Protein AF-A0A183U7B9-F1 (afdb_monomer_lite)

Radius of gyration: 21.54 Å; chains: 1; bounding box: 56×34×45 Å

Structure (mmCIF, N/CA/C/O backbone):
data_AF-A0A183U7B9-F1
#
_entry.id   AF-A0A183U7B9-F1
#
loop_
_atom_site.group_PDB
_atom_site.id
_atom_site.type_symbol
_atom_site.label_atom_id
_atom_site.label_alt_id
_atom_site.label_comp_id
_atom_site.label_asym_id
_atom_site.label_entity_id
_atom_site.label_seq_id
_atom_site.pdbx_PDB_ins_code
_atom_site.Cartn_x
_atom_site.Cartn_y
_atom_site.Cartn_z
_atom_site.occupancy
_atom_site.B_iso_or_equiv
_atom_site.auth_seq_id
_atom_site.auth_comp_id
_atom_site.auth_asym_id
_atom_site.auth_atom_id
_atom_site.pdbx_PDB_model_num
ATOM 1 N N . MET A 1 1 ? -26.315 1.931 24.190 1.00 55.91 1 MET A N 1
ATOM 2 C CA . MET A 1 1 ? -27.458 1.008 24.001 1.00 55.91 1 MET A CA 1
ATOM 3 C C . MET A 1 1 ? -27.974 0.637 25.375 1.00 55.91 1 MET A C 1
ATOM 5 O O . MET A 1 1 ? -27.170 0.202 26.186 1.00 55.91 1 MET A O 1
ATOM 9 N N . THR A 1 2 ? -29.256 0.846 25.658 1.00 73.19 2 THR A N 1
ATOM 10 C CA . THR A 1 2 ? -29.882 0.336 26.887 1.00 73.19 2 THR A CA 1
ATOM 11 C C . THR A 1 2 ? -30.215 -1.150 26.717 1.00 73.19 2 THR A C 1
ATOM 13 O O . THR A 1 2 ? -30.430 -1.610 25.593 1.00 73.19 2 THR A O 1
ATOM 16 N N . ALA A 1 3 ? -30.242 -1.912 27.814 1.00 71.50 3 ALA A N 1
ATOM 17 C CA . ALA A 1 3 ? -30.525 -3.352 27.777 1.00 71.50 3 ALA A CA 1
ATOM 18 C C . ALA A 1 3 ? -31.907 -3.661 27.166 1.00 71.50 3 ALA A C 1
ATOM 20 O O . ALA A 1 3 ? -32.052 -4.593 26.379 1.00 71.50 3 ALA A O 1
ATOM 21 N N . GLU A 1 4 ? -32.897 -2.813 27.441 1.00 71.19 4 GLU A N 1
ATOM 22 C CA . GLU A 1 4 ? -34.259 -2.921 26.905 1.00 71.19 4 GLU A CA 1
ATOM 23 C C . GLU A 1 4 ? -34.305 -2.802 25.376 1.00 71.19 4 GLU A C 1
ATOM 25 O O . GLU A 1 4 ? -35.015 -3.555 24.706 1.00 71.19 4 GLU A O 1
ATOM 30 N N . ALA A 1 5 ? -33.498 -1.899 24.807 1.00 65.88 5 ALA A N 1
ATOM 31 C CA . ALA A 1 5 ? -33.395 -1.713 23.361 1.00 65.88 5 ALA A CA 1
ATOM 32 C C . ALA A 1 5 ? -32.716 -2.911 22.674 1.00 65.88 5 ALA A C 1
ATOM 34 O O . ALA A 1 5 ? -33.059 -3.265 21.546 1.00 65.88 5 ALA A O 1
ATOM 35 N N . ALA A 1 6 ? -31.765 -3.562 23.349 1.00 69.94 6 ALA A N 1
ATOM 36 C CA . ALA A 1 6 ? -31.141 -4.783 22.846 1.00 69.94 6 ALA A CA 1
ATOM 37 C C . ALA A 1 6 ? -32.121 -5.970 22.872 1.00 69.94 6 ALA A C 1
ATOM 39 O O . ALA A 1 6 ? -32.193 -6.735 21.909 1.00 69.94 6 ALA A O 1
ATOM 40 N N . LEU A 1 7 ? -32.918 -6.086 23.939 1.00 77.00 7 LEU A N 1
ATOM 41 C CA . LEU A 1 7 ? -33.896 -7.161 24.107 1.00 77.00 7 LEU A CA 1
ATOM 42 C C . LEU A 1 7 ? -35.041 -7.070 23.087 1.00 77.00 7 LEU A C 1
ATOM 44 O O . LEU A 1 7 ? -35.393 -8.063 22.452 1.00 77.00 7 LEU A O 1
ATOM 48 N N . THR A 1 8 ? -35.575 -5.866 22.869 1.00 80.06 8 THR A N 1
ATOM 49 C CA . THR A 1 8 ? -36.609 -5.619 21.846 1.00 80.06 8 THR A CA 1
ATOM 50 C C . THR A 1 8 ? -36.104 -5.927 20.441 1.00 80.06 8 THR A C 1
ATOM 52 O O . THR A 1 8 ? -36.825 -6.520 19.638 1.00 80.06 8 THR A O 1
ATOM 55 N N . LYS A 1 9 ? -34.840 -5.605 20.150 1.00 75.06 9 LYS A N 1
ATOM 56 C CA . LYS A 1 9 ? -34.208 -5.962 18.878 1.00 75.06 9 LYS A CA 1
ATOM 57 C C . LYS A 1 9 ? -34.111 -7.479 18.704 1.00 75.06 9 LYS A C 1
ATOM 59 O O . LYS A 1 9 ? -34.422 -7.983 17.625 1.00 75.06 9 LYS A O 1
ATOM 64 N N . LEU A 1 10 ? -33.671 -8.199 19.741 1.00 81.12 10 LEU A N 1
ATOM 65 C CA . LEU A 1 10 ? -33.562 -9.662 19.721 1.00 81.12 10 LEU A CA 1
ATOM 66 C C . LEU A 1 10 ? -34.921 -10.306 19.459 1.00 81.12 10 LEU A C 1
ATOM 68 O O . LEU A 1 10 ? -35.030 -11.129 18.552 1.00 81.12 10 LEU A O 1
ATOM 72 N N . ALA A 1 11 ? -35.958 -9.865 20.171 1.00 83.88 11 ALA A N 1
ATOM 73 C CA . ALA A 1 11 ? -37.319 -10.351 19.975 1.00 83.88 11 ALA A CA 1
ATOM 74 C C . ALA A 1 11 ? -37.818 -10.118 18.536 1.00 83.88 11 ALA A C 1
ATOM 76 O O . ALA A 1 11 ? -38.346 -11.037 17.913 1.00 83.88 11 ALA A O 1
ATOM 77 N N . TYR A 1 12 ? -37.589 -8.926 17.972 1.00 84.31 12 TYR A N 1
ATOM 78 C CA . TYR A 1 12 ? -38.027 -8.591 16.614 1.00 84.31 12 TYR A CA 1
ATOM 79 C C . TYR A 1 12 ? -37.343 -9.435 15.528 1.00 84.31 12 TYR A C 1
ATOM 81 O O . TYR A 1 12 ? -38.010 -9.948 14.633 1.00 84.31 12 TYR A O 1
ATOM 89 N N . VAL A 1 13 ? -36.015 -9.590 15.591 1.00 85.38 13 VAL A N 1
ATOM 90 C CA . VAL A 1 13 ? -35.260 -10.335 14.566 1.00 85.38 13 VAL A CA 1
ATOM 91 C C . VAL A 1 13 ? -35.518 -11.838 14.659 1.00 85.38 13 VAL A C 1
ATOM 93 O O . VAL A 1 13 ? -35.576 -12.520 13.635 1.00 85.38 13 VAL A O 1
ATOM 96 N N . LEU A 1 14 ? -35.662 -12.367 15.876 1.00 83.88 14 LEU A N 1
ATOM 97 C CA . LEU A 1 14 ? -35.915 -13.791 16.076 1.00 83.88 14 LEU A CA 1
ATOM 98 C C . LEU A 1 14 ? -37.348 -14.176 15.701 1.00 83.88 14 LEU A C 1
ATOM 100 O O . LEU A 1 14 ? -37.524 -15.257 15.147 1.00 83.88 14 LEU A O 1
ATOM 104 N N . GLY A 1 15 ? -38.321 -13.281 15.905 1.00 86.56 15 GLY A N 1
ATOM 105 C CA . GLY A 1 15 ? -39.736 -13.492 15.576 1.00 86.56 15 GLY A CA 1
ATOM 106 C C . GLY A 1 15 ? -40.104 -13.377 14.091 1.00 86.56 15 GLY A C 1
ATOM 107 O O . GLY A 1 15 ? -41.285 -13.393 13.759 1.00 86.56 15 GLY A O 1
ATOM 108 N N . LYS A 1 16 ? -39.130 -13.222 13.185 1.00 85.25 16 LYS A N 1
ATOM 109 C CA . LYS A 1 16 ? -39.357 -13.282 11.733 1.00 85.25 16 LYS A CA 1
ATOM 110 C C . LYS A 1 16 ? -38.969 -14.655 11.203 1.00 85.25 16 LYS A C 1
ATOM 112 O O . LYS A 1 16 ? -37.788 -14.939 11.008 1.00 85.25 16 LYS A O 1
ATOM 117 N N . ASP A 1 17 ? -39.963 -15.501 10.966 1.00 83.69 17 ASP A N 1
ATOM 118 C CA . ASP A 1 17 ? -39.755 -16.879 10.498 1.00 83.69 17 ASP A CA 1
ATOM 119 C C . ASP A 1 17 ? -39.307 -16.955 9.031 1.00 83.69 17 ASP A C 1
ATOM 121 O O . ASP A 1 17 ? -38.670 -17.919 8.624 1.00 83.69 17 ASP A O 1
ATOM 125 N N . GLU A 1 18 ? -39.538 -15.889 8.264 1.00 87.44 18 GLU A N 1
ATOM 126 C CA . GLU A 1 18 ? -39.141 -15.751 6.856 1.00 87.44 18 GLU A CA 1
ATOM 127 C C . GLU A 1 18 ? -37.644 -15.445 6.659 1.00 87.44 18 GLU A C 1
ATOM 129 O O . GLU A 1 18 ? -37.189 -15.291 5.527 1.00 87.44 18 GLU A O 1
ATOM 134 N N . TRP A 1 19 ? -36.869 -15.273 7.738 1.00 84.31 19 TRP A N 1
ATOM 135 C CA . TRP A 1 19 ? -35.458 -14.884 7.658 1.00 84.31 19 TRP A CA 1
ATOM 136 C C . TRP A 1 19 ? -34.512 -16.029 8.009 1.00 84.31 19 TRP A C 1
ATOM 138 O O . TRP A 1 19 ? -34.546 -16.580 9.112 1.00 84.31 19 TRP A O 1
ATOM 148 N N . ASP A 1 20 ? -33.561 -16.279 7.117 1.00 88.75 20 ASP A N 1
ATOM 149 C CA . ASP A 1 20 ? -32.482 -17.237 7.337 1.00 88.75 20 ASP A CA 1
ATOM 150 C C . ASP A 1 20 ? -31.561 -16.797 8.489 1.00 88.75 20 ASP A C 1
ATOM 152 O O . ASP A 1 20 ? -31.355 -15.604 8.738 1.00 88.75 20 ASP A O 1
ATOM 156 N N . LEU A 1 21 ? -30.918 -17.758 9.159 1.00 80.81 21 LEU A N 1
ATOM 157 C CA . LEU A 1 21 ? -29.924 -17.505 10.214 1.00 80.81 21 LEU A CA 1
ATOM 158 C C . LEU A 1 21 ? -28.839 -16.465 9.849 1.00 80.81 21 LEU A C 1
ATOM 160 O O . LEU A 1 21 ? -28.592 -15.569 10.665 1.00 80.81 21 LEU A O 1
ATOM 164 N N . PRO A 1 22 ? -28.191 -16.509 8.665 1.00 82.69 22 PRO A N 1
ATOM 165 C CA . PRO A 1 22 ? -27.218 -15.482 8.285 1.00 82.69 22 PRO A CA 1
ATOM 166 C C . PRO A 1 22 ? -27.854 -14.090 8.144 1.00 82.69 22 PRO A C 1
ATOM 168 O O . PRO A 1 22 ? -27.255 -13.091 8.554 1.00 82.69 22 PRO A O 1
ATOM 171 N N . THR A 1 23 ? -29.090 -14.015 7.651 1.00 79.81 23 THR A N 1
ATOM 172 C CA . THR A 1 23 ? -29.858 -12.768 7.529 1.00 79.81 23 THR A CA 1
ATOM 173 C C . THR A 1 23 ? -30.210 -12.209 8.906 1.00 79.81 23 THR A C 1
ATOM 175 O O . THR A 1 23 ? -29.950 -11.034 9.176 1.00 79.81 23 THR A O 1
ATOM 178 N N . LYS A 1 24 ? -30.680 -13.059 9.827 1.00 83.69 24 LYS A N 1
ATOM 179 C CA . LYS A 1 24 ? -30.935 -12.697 11.230 1.00 83.69 24 LYS A CA 1
ATOM 180 C C . LYS A 1 24 ? -29.673 -12.160 11.911 1.00 83.69 24 LYS A C 1
ATOM 182 O O . LYS A 1 24 ? -29.715 -11.101 12.539 1.00 83.69 24 LYS A O 1
ATOM 187 N N . ARG A 1 25 ? -28.519 -12.813 11.721 1.00 79.69 25 ARG A N 1
ATOM 188 C CA . ARG A 1 25 ? -27.221 -12.359 12.260 1.00 79.69 25 ARG A CA 1
ATOM 189 C C . ARG A 1 25 ? -26.823 -10.981 11.726 1.00 79.69 25 ARG A C 1
ATOM 191 O O . ARG A 1 25 ? -26.429 -10.112 12.503 1.00 79.69 25 ARG A O 1
ATOM 198 N N . LYS A 1 26 ? -26.985 -10.754 10.422 1.00 79.12 26 LYS A N 1
ATOM 199 C CA . LYS A 1 26 ? -26.695 -9.467 9.771 1.00 79.12 26 LYS A CA 1
ATOM 200 C C . LYS A 1 26 ? -27.602 -8.343 10.282 1.00 79.12 26 LYS A C 1
ATOM 202 O O . LYS A 1 26 ? -27.131 -7.232 10.520 1.00 79.12 26 LYS A O 1
ATOM 207 N N . MET A 1 27 ? -28.886 -8.629 10.498 1.00 74.31 27 MET A N 1
ATOM 208 C CA . MET A 1 27 ? -29.847 -7.668 11.057 1.00 74.31 27 MET A CA 1
ATOM 209 C C . MET A 1 27 ? -29.579 -7.368 12.539 1.00 74.31 27 MET A C 1
ATOM 211 O O . MET A 1 27 ? -29.704 -6.226 12.977 1.00 74.31 27 MET A O 1
ATOM 215 N N . MET A 1 28 ? -29.125 -8.362 13.306 1.00 73.50 28 MET A N 1
ATOM 216 C CA . MET A 1 28 ? -28.645 -8.181 14.681 1.00 73.50 28 MET A CA 1
ATOM 217 C C . MET A 1 28 ? -27.408 -7.283 14.770 1.00 73.50 28 MET A C 1
ATOM 219 O O . MET A 1 28 ? -27.291 -6.500 15.712 1.00 73.50 28 MET A O 1
ATOM 223 N N . GLN A 1 29 ? -26.515 -7.342 13.785 1.00 71.19 29 GLN A N 1
ATOM 224 C CA . GLN A 1 29 ? -25.305 -6.514 13.741 1.00 71.19 29 GLN A CA 1
ATOM 225 C C . GLN A 1 29 ? -25.568 -5.074 13.270 1.00 71.19 29 GLN A C 1
ATOM 227 O O . GLN A 1 29 ? -24.803 -4.173 13.599 1.00 71.19 29 GLN A O 1
ATOM 232 N N . ARG A 1 30 ? -26.665 -4.814 12.547 1.00 63.66 30 ARG A N 1
ATOM 233 C CA . ARG A 1 30 ? -27.001 -3.474 12.032 1.00 63.66 30 ARG A CA 1
ATOM 234 C C . ARG A 1 30 ? -27.903 -2.686 12.979 1.00 63.66 30 ARG A C 1
ATOM 236 O O . ARG A 1 30 ? -28.828 -3.238 13.567 1.00 63.66 30 ARG A O 1
ATOM 243 N N . ASN A 1 31 ? -27.648 -1.391 13.152 1.00 57.72 31 ASN A N 1
ATOM 244 C CA . ASN A 1 31 ? -28.462 -0.523 14.007 1.00 57.72 31 ASN A CA 1
ATOM 245 C C . ASN A 1 31 ? -29.706 -0.056 13.229 1.00 57.72 31 ASN A C 1
ATOM 247 O O . ASN A 1 31 ? -29.587 0.658 12.241 1.00 57.72 31 ASN A O 1
ATOM 251 N N . ILE A 1 32 ? -30.895 -0.497 13.641 1.00 54.72 32 ILE A N 1
ATOM 252 C CA . ILE A 1 32 ? -32.143 -0.369 12.859 1.00 54.72 32 ILE A CA 1
ATOM 253 C C . ILE A 1 32 ? -32.906 0.946 13.083 1.00 54.72 32 ILE A C 1
ATOM 255 O O . ILE A 1 32 ? -34.019 1.087 12.592 1.00 54.72 32 ILE A O 1
ATOM 259 N N . ARG A 1 33 ? -32.356 1.909 13.832 1.00 52.78 33 ARG A N 1
ATOM 260 C CA . ARG A 1 33 ? -33.129 3.081 14.281 1.00 52.78 33 ARG A CA 1
ATOM 261 C C . ARG A 1 33 ? -33.121 4.292 13.348 1.00 52.78 33 ARG A C 1
ATOM 263 O O . ARG A 1 33 ? -33.726 5.287 13.713 1.00 52.78 33 ARG A O 1
ATOM 270 N N . GLY A 1 34 ? -32.509 4.181 12.170 1.00 53.75 34 GLY A N 1
ATOM 271 C CA . GLY A 1 34 ? -32.531 5.242 11.166 1.00 53.75 34 GLY A CA 1
ATOM 272 C C . GLY A 1 34 ? -31.691 6.460 11.561 1.00 53.75 34 GLY A C 1
ATOM 273 O O . GLY A 1 34 ? -31.859 7.043 12.621 1.00 53.75 34 GLY A O 1
ATOM 274 N N . GLU A 1 35 ? -30.807 6.831 10.642 1.00 47.91 35 GLU A N 1
ATOM 275 C CA . GLU A 1 35 ? -30.127 8.125 10.542 1.00 47.91 35 GLU A CA 1
ATOM 276 C C . GLU A 1 35 ? -28.943 8.400 11.501 1.00 47.91 35 GLU A C 1
ATOM 278 O O . GLU A 1 35 ? -29.036 8.437 12.722 1.00 47.91 35 GLU A O 1
ATOM 283 N N . MET A 1 36 ? -27.785 8.649 10.877 1.00 38.12 36 MET A N 1
ATOM 284 C CA . MET A 1 36 ? -26.633 9.387 11.420 1.00 38.12 36 MET A CA 1
ATOM 285 C C . MET A 1 36 ? -25.672 8.727 12.411 1.00 38.12 36 MET A C 1
ATOM 287 O O . MET A 1 36 ? -24.814 9.399 12.978 1.00 38.12 36 MET A O 1
ATOM 291 N N . THR A 1 37 ? -25.627 7.407 12.489 1.00 38.88 37 THR A N 1
ATOM 292 C CA . THR A 1 37 ? -24.291 6.806 12.504 1.00 38.88 37 THR A CA 1
ATOM 293 C C . THR A 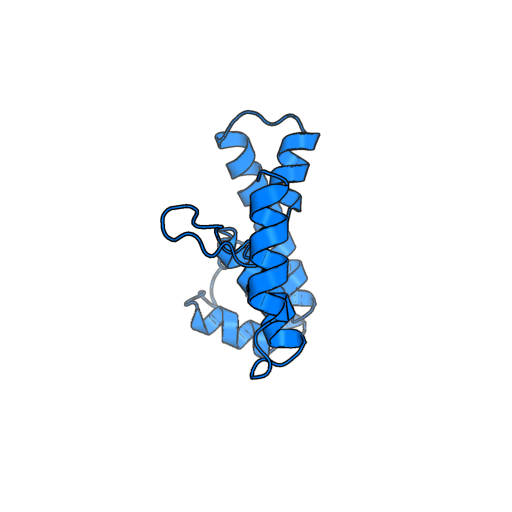1 37 ? -24.147 6.166 11.150 1.00 38.88 37 THR A C 1
ATOM 295 O O . THR A 1 37 ? -24.582 5.038 10.924 1.00 38.88 37 THR A O 1
ATOM 298 N N . ILE A 1 38 ? -23.488 6.885 10.240 1.00 42.56 38 ILE A N 1
ATOM 299 C CA . ILE A 1 38 ? -22.501 6.205 9.420 1.00 42.56 38 ILE A CA 1
ATOM 300 C C . ILE A 1 38 ? -21.621 5.532 10.485 1.00 42.56 38 ILE A C 1
ATOM 302 O O . ILE A 1 38 ? -20.631 6.093 10.942 1.00 42.56 38 ILE A O 1
ATOM 306 N N . ALA A 1 39 ? -21.998 4.322 10.927 1.00 40.38 39 ALA A N 1
ATOM 307 C CA . ALA A 1 39 ? -21.013 3.282 11.010 1.00 40.38 39 ALA A CA 1
ATOM 308 C C . ALA A 1 39 ? -20.476 3.358 9.599 1.00 40.38 39 ALA A C 1
ATOM 310 O O . ALA A 1 39 ? -21.071 2.816 8.662 1.00 40.38 39 ALA A O 1
ATOM 311 N N . ARG A 1 40 ? -19.416 4.178 9.438 1.00 40.34 40 ARG A N 1
ATOM 312 C CA . ARG A 1 40 ? -18.423 3.951 8.415 1.00 40.34 40 ARG A CA 1
ATOM 313 C C . ARG A 1 40 ? -18.374 2.460 8.509 1.00 40.34 40 ARG A C 1
ATOM 315 O O . ARG A 1 40 ? -18.149 1.937 9.607 1.00 40.34 40 ARG A O 1
ATOM 322 N N . SER A 1 41 ? -18.780 1.791 7.429 1.00 35.59 41 SER A N 1
ATOM 323 C CA . SER A 1 41 ? -18.265 0.462 7.224 1.00 35.59 41 SER A CA 1
ATOM 324 C C . SER A 1 41 ? -16.856 0.616 7.749 1.00 35.59 41 SER A C 1
ATOM 326 O O . SER A 1 41 ? -16.142 1.505 7.268 1.00 35.59 41 SER A O 1
ATOM 328 N N . GLU A 1 42 ? -16.507 -0.081 8.821 1.00 44.44 42 GLU A N 1
ATOM 329 C CA . GLU A 1 42 ? -15.121 -0.394 9.054 1.00 44.44 42 GLU A CA 1
ATOM 330 C C . GLU A 1 42 ? -14.824 -1.261 7.824 1.00 44.44 42 GLU A C 1
ATOM 332 O O . GLU A 1 42 ? -14.775 -2.480 7.860 1.00 44.44 42 GLU A O 1
ATOM 337 N N . THR A 1 43 ? -14.778 -0.609 6.646 1.00 36.41 43 THR A N 1
ATOM 338 C CA . THR A 1 43 ? -13.803 -0.803 5.623 1.00 36.41 43 THR A CA 1
ATOM 339 C C . THR A 1 43 ? -12.619 -1.188 6.454 1.00 36.41 43 THR A C 1
ATOM 341 O O . THR A 1 43 ? -12.240 -0.445 7.369 1.00 36.41 43 THR A O 1
ATOM 344 N N . LEU A 1 44 ? -12.157 -2.401 6.232 1.00 38.00 44 LEU A N 1
ATOM 345 C CA . LEU A 1 44 ? -10.881 -2.891 6.699 1.00 38.00 44 LEU A CA 1
ATOM 346 C C . LEU A 1 44 ? -9.801 -1.960 6.103 1.00 38.00 44 LEU A C 1
ATOM 348 O O . LEU A 1 44 ? -9.022 -2.352 5.253 1.00 38.00 44 LEU A O 1
ATOM 352 N N . GLN A 1 45 ? -9.853 -0.674 6.455 1.00 43.09 45 GLN A N 1
ATOM 353 C CA . GLN A 1 45 ? -9.163 0.469 5.863 1.00 43.09 45 GLN A CA 1
ATOM 354 C C . GLN A 1 45 ? -7.908 0.782 6.644 1.00 43.09 45 GLN A C 1
ATOM 356 O O . GLN A 1 45 ? -7.104 1.621 6.244 1.00 43.09 45 GLN A O 1
ATOM 361 N N . GLU A 1 46 ? -7.723 0.098 7.756 1.00 46.50 46 GLU A N 1
ATOM 362 C CA . GLU A 1 46 ? -6.518 0.196 8.510 1.00 46.50 46 GLU A CA 1
ATOM 363 C C . GLU A 1 46 ? -5.677 -1.031 8.152 1.00 46.50 46 GLU A C 1
ATOM 365 O O . GLU A 1 46 ? -5.764 -2.089 8.768 1.00 46.50 46 GLU A O 1
ATOM 370 N N . LEU A 1 47 ? -4.713 -0.839 7.244 1.00 52.41 47 LEU A N 1
ATOM 371 C CA . LEU A 1 47 ? -3.365 -1.173 7.693 1.00 52.41 47 LEU A CA 1
ATOM 372 C C . LEU A 1 47 ? -3.144 -0.346 8.975 1.00 52.41 47 LEU A C 1
ATOM 374 O O . LEU A 1 47 ? -2.577 0.748 8.937 1.00 52.41 47 LEU A O 1
ATOM 378 N N . GLU A 1 48 ? -3.642 -0.864 10.107 1.00 58.50 48 GLU A N 1
ATOM 379 C CA . GLU A 1 48 ? -3.564 -0.278 11.456 1.00 58.50 48 GLU A CA 1
ATOM 380 C C . GLU A 1 48 ? -2.120 0.048 11.825 1.00 58.50 48 GLU A C 1
ATOM 382 O O . GLU A 1 48 ? -1.857 0.837 12.720 1.00 58.50 48 GLU A O 1
ATOM 387 N N . ILE A 1 49 ? -1.173 -0.505 11.073 1.00 67.56 49 ILE A N 1
ATOM 388 C CA . ILE A 1 49 ? 0.253 -0.251 11.136 1.00 67.56 49 ILE A CA 1
ATOM 389 C C . ILE A 1 49 ? 0.564 1.246 11.227 1.00 67.56 49 ILE A C 1
ATOM 391 O O . ILE A 1 49 ? 1.327 1.621 12.105 1.00 67.56 49 ILE A O 1
ATOM 395 N N . ILE A 1 50 ? -0.015 2.122 10.395 1.00 73.25 50 ILE A N 1
ATOM 396 C CA . ILE A 1 50 ? 0.342 3.557 10.432 1.00 73.25 50 ILE A CA 1
ATOM 397 C C . ILE A 1 50 ? -0.226 4.269 11.673 1.00 73.25 50 ILE A C 1
ATOM 399 O O . ILE A 1 50 ? 0.560 4.896 12.387 1.00 73.25 50 ILE A O 1
ATOM 403 N N . PRO A 1 51 ? -1.536 4.181 11.983 1.00 73.00 51 PRO A N 1
ATOM 404 C CA . PRO A 1 51 ? -2.087 4.742 13.218 1.00 73.00 51 PRO A CA 1
ATOM 405 C C . PRO A 1 51 ? -1.461 4.151 14.488 1.00 73.00 51 PRO A C 1
ATOM 407 O O . PRO A 1 51 ? -1.153 4.890 15.425 1.00 73.00 51 PRO A O 1
ATOM 410 N N . GLN A 1 52 ? -1.223 2.837 14.525 1.00 75.81 52 GLN A N 1
ATOM 411 C CA . GLN A 1 52 ? -0.605 2.170 15.669 1.00 75.81 52 GLN A CA 1
ATOM 412 C C . GLN A 1 52 ? 0.876 2.517 15.813 1.00 75.81 52 GLN A C 1
ATOM 414 O O . GLN A 1 52 ? 1.305 2.781 16.934 1.00 75.81 52 GLN A O 1
ATOM 419 N N . LEU A 1 53 ? 1.646 2.607 14.722 1.00 75.12 53 LEU A N 1
ATOM 420 C CA . LEU A 1 53 ? 3.024 3.110 14.771 1.00 75.12 53 LEU A CA 1
ATOM 421 C C . LEU A 1 53 ? 3.059 4.561 15.228 1.00 75.12 53 LEU A C 1
ATOM 423 O O . LEU A 1 53 ? 3.873 4.895 16.081 1.00 75.12 53 LEU A O 1
ATOM 427 N N . ALA A 1 54 ? 2.166 5.414 14.720 1.00 79.56 54 ALA A N 1
ATOM 428 C CA . ALA A 1 54 ? 2.084 6.805 15.155 1.00 79.56 54 ALA A CA 1
ATOM 429 C C . ALA A 1 54 ? 1.796 6.897 16.661 1.00 79.56 54 ALA A C 1
ATOM 431 O O . ALA A 1 54 ? 2.473 7.633 17.379 1.00 79.56 54 ALA A O 1
ATOM 432 N N . LYS A 1 55 ? 0.863 6.081 17.166 1.00 82.19 55 LYS A N 1
ATOM 433 C CA . LYS A 1 55 ? 0.557 5.987 18.598 1.00 82.19 55 LYS A CA 1
ATOM 434 C C . LYS A 1 55 ? 1.745 5.465 19.412 1.00 82.19 55 LYS A C 1
ATOM 436 O O . LYS A 1 55 ? 2.054 6.030 20.460 1.00 82.19 55 LYS A O 1
ATOM 441 N N . TYR A 1 56 ? 2.415 4.414 18.940 1.00 82.25 56 TYR A N 1
ATOM 442 C CA . TYR A 1 56 ? 3.557 3.797 19.620 1.00 82.25 56 TYR A CA 1
ATOM 443 C C . TYR A 1 56 ? 4.762 4.743 19.687 1.00 82.25 56 TYR A C 1
ATOM 445 O O . TYR A 1 56 ? 5.393 4.881 20.732 1.00 82.25 56 TYR A O 1
ATOM 453 N N . LEU A 1 57 ? 5.023 5.465 18.597 1.00 81.25 57 LEU A N 1
ATOM 454 C CA . LEU A 1 57 ? 6.076 6.475 18.488 1.00 81.25 57 LEU A CA 1
ATOM 455 C C . LEU A 1 57 ? 5.702 7.806 19.161 1.00 81.25 57 LEU A C 1
ATOM 457 O O . LEU A 1 57 ? 6.506 8.733 19.149 1.00 81.25 57 LEU A O 1
ATOM 461 N N . ARG A 1 58 ? 4.505 7.906 19.765 1.00 84.12 58 ARG A N 1
ATOM 462 C CA . ARG A 1 58 ? 3.955 9.128 20.383 1.00 84.12 58 ARG A CA 1
ATOM 463 C C . ARG A 1 58 ? 3.965 10.335 19.440 1.00 84.12 58 ARG A C 1
ATOM 465 O O . ARG A 1 58 ? 4.125 11.472 19.878 1.0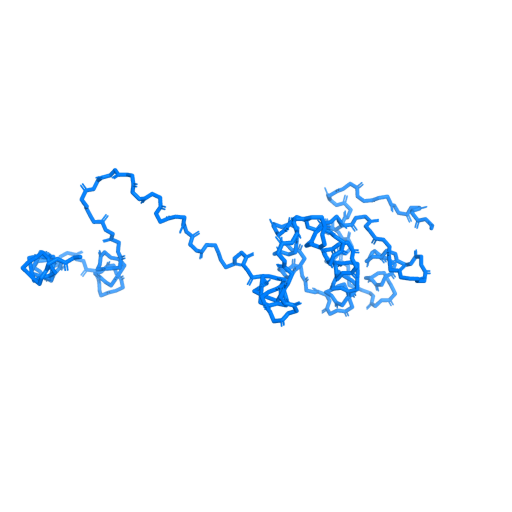0 84.12 58 ARG A O 1
ATOM 472 N N . ILE A 1 59 ? 3.760 10.078 18.154 1.00 80.50 59 ILE A N 1
ATOM 473 C CA . ILE A 1 59 ? 3.653 11.106 17.129 1.00 80.50 59 ILE A CA 1
ATOM 474 C C . ILE A 1 59 ? 2.310 11.810 17.310 1.00 80.50 59 ILE A C 1
ATOM 476 O O . ILE A 1 59 ? 1.245 11.227 17.106 1.00 80.50 59 ILE A O 1
ATOM 480 N N . THR A 1 60 ? 2.365 13.074 17.711 1.00 76.00 60 THR A N 1
ATOM 481 C CA . THR A 1 60 ? 1.189 13.944 17.854 1.00 76.00 60 THR A CA 1
ATOM 482 C C . THR A 1 60 ? 1.040 14.898 16.672 1.00 76.00 60 THR A C 1
ATOM 484 O O . THR A 1 60 ? -0.044 15.436 16.445 1.00 76.00 60 THR A O 1
ATOM 487 N N . SER A 1 61 ? 2.104 15.087 15.884 1.00 85.12 61 SER A N 1
ATOM 488 C CA . SER A 1 61 ? 2.107 15.998 14.745 1.00 85.12 61 SER A CA 1
ATOM 489 C C . SER A 1 61 ? 1.558 15.341 13.480 1.00 85.12 61 SER A C 1
ATOM 491 O O . SER A 1 61 ? 2.053 14.316 13.011 1.00 85.12 61 SER A O 1
ATOM 493 N N . SER A 1 62 ? 0.577 15.995 12.852 1.00 79.62 62 SER A N 1
ATOM 494 C CA . SER A 1 62 ? 0.038 15.589 11.545 1.00 79.62 62 SER A CA 1
ATOM 495 C C . SER A 1 62 ? 1.128 15.516 10.464 1.00 79.62 62 SER A C 1
ATOM 497 O O . SER A 1 62 ? 1.096 14.641 9.600 1.00 79.62 62 SER A O 1
ATOM 499 N N . GLN A 1 63 ? 2.140 16.386 10.533 1.00 82.62 63 GLN A N 1
ATOM 500 C CA . GLN A 1 63 ? 3.249 16.409 9.572 1.00 82.62 63 GLN A CA 1
ATOM 501 C C . GLN A 1 63 ? 4.131 15.161 9.685 1.00 82.62 63 GLN A C 1
ATOM 503 O O . GLN A 1 63 ? 4.505 14.574 8.673 1.00 82.62 63 GLN A O 1
ATOM 508 N N . GLU A 1 64 ? 4.413 14.711 10.905 1.00 80.12 64 GLU A N 1
ATOM 509 C CA . GLU A 1 64 ? 5.197 13.499 11.157 1.00 80.12 64 GLU A CA 1
ATOM 510 C C . GLU A 1 64 ? 4.454 12.244 10.688 1.00 80.12 64 GLU A C 1
ATOM 512 O O . GLU A 1 64 ? 5.064 11.359 10.090 1.00 80.12 64 GLU A O 1
ATOM 517 N N . VAL A 1 65 ? 3.126 12.195 10.846 1.00 80.19 65 VAL A N 1
ATOM 518 C CA . VAL A 1 65 ? 2.302 11.106 10.289 1.00 80.19 65 VAL A CA 1
ATOM 519 C C . VAL A 1 65 ? 2.386 11.075 8.759 1.00 80.19 65 VAL A C 1
ATOM 521 O O . VAL A 1 65 ? 2.459 9.997 8.166 1.00 80.19 65 VAL A O 1
ATOM 524 N N . GLN A 1 66 ? 2.412 12.236 8.099 1.00 81.31 66 GLN A N 1
ATOM 525 C CA . GLN A 1 66 ? 2.580 12.301 6.642 1.00 81.31 66 GLN A CA 1
ATOM 526 C C . GLN A 1 66 ? 3.981 11.864 6.196 1.00 81.31 66 GLN A C 1
ATOM 528 O O . GLN A 1 66 ? 4.114 11.176 5.183 1.00 81.31 66 GLN A O 1
ATOM 533 N N . LEU A 1 67 ? 5.024 12.202 6.957 1.00 82.31 67 LEU A N 1
ATOM 534 C CA . LEU A 1 67 ? 6.379 11.706 6.698 1.00 82.31 67 LEU A CA 1
ATOM 535 C C . LEU A 1 67 ? 6.461 10.187 6.874 1.00 82.31 67 LEU A C 1
ATOM 537 O O . LEU A 1 67 ? 7.020 9.503 6.018 1.00 82.31 67 LEU A O 1
ATOM 541 N N . LEU A 1 68 ? 5.839 9.657 7.927 1.00 83.06 68 LEU A N 1
ATOM 542 C CA . LEU A 1 68 ? 5.765 8.223 8.191 1.00 83.06 68 LEU A CA 1
ATOM 543 C C . LEU A 1 68 ? 5.057 7.484 7.046 1.00 83.06 68 LEU A C 1
ATOM 545 O O . LEU A 1 68 ? 5.562 6.478 6.554 1.00 83.06 68 LEU A O 1
ATOM 549 N N . ARG A 1 69 ? 3.941 8.031 6.547 1.00 83.25 69 ARG A N 1
ATOM 550 C CA . ARG A 1 69 ? 3.251 7.538 5.341 1.00 83.25 69 ARG A CA 1
ATOM 551 C C . ARG A 1 69 ? 4.165 7.524 4.123 1.00 83.25 69 ARG A C 1
ATOM 553 O O . ARG A 1 69 ? 4.279 6.502 3.451 1.00 83.25 69 ARG A O 1
ATOM 560 N N . LYS A 1 70 ? 4.846 8.639 3.854 1.00 83.31 70 LYS A N 1
ATOM 561 C CA . LYS A 1 70 ? 5.750 8.768 2.706 1.00 83.31 70 LYS A CA 1
ATOM 562 C C . LYS A 1 70 ? 6.925 7.786 2.772 1.00 83.31 70 LYS A C 1
ATOM 564 O O . LYS A 1 70 ? 7.375 7.336 1.726 1.00 83.31 70 LYS A O 1
ATOM 569 N N . ALA A 1 71 ? 7.394 7.447 3.971 1.00 84.44 71 ALA A N 1
ATOM 570 C CA . ALA A 1 71 ? 8.477 6.490 4.177 1.00 84.44 71 ALA A CA 1
ATOM 571 C C . ALA A 1 71 ? 8.013 5.023 4.116 1.00 84.44 71 ALA A C 1
ATOM 573 O O . ALA A 1 71 ? 8.729 4.183 3.581 1.00 84.44 71 ALA A O 1
ATOM 574 N N . LEU A 1 72 ? 6.825 4.702 4.643 1.00 84.69 72 LEU A N 1
ATOM 575 C CA . LEU A 1 72 ? 6.332 3.321 4.742 1.00 84.69 72 LEU A CA 1
ATOM 576 C C . LEU A 1 72 ? 5.617 2.828 3.481 1.00 84.69 72 LEU A C 1
ATOM 578 O O . LEU A 1 72 ? 5.708 1.646 3.152 1.00 84.69 72 LEU A O 1
ATOM 582 N N . PHE A 1 73 ? 4.900 3.694 2.764 1.00 87.50 73 PHE A N 1
ATOM 583 C CA . PHE A 1 73 ? 4.125 3.265 1.597 1.00 87.50 73 PHE A CA 1
ATOM 584 C C . PHE A 1 73 ? 4.969 2.712 0.438 1.00 87.50 73 PHE A C 1
ATOM 586 O O . PHE A 1 73 ? 4.591 1.660 -0.078 1.00 87.50 73 PHE A O 1
ATOM 593 N N . PRO A 1 74 ? 6.100 3.323 0.029 1.00 88.38 74 PRO A N 1
ATOM 594 C CA . PRO A 1 74 ? 6.920 2.774 -1.052 1.00 88.38 74 PRO A CA 1
ATOM 595 C C . PRO A 1 74 ? 7.415 1.333 -0.805 1.00 88.38 74 PRO A C 1
ATOM 597 O O . PRO A 1 74 ? 7.187 0.485 -1.674 1.00 88.38 74 PRO A O 1
ATOM 600 N N . PRO A 1 75 ? 8.015 0.988 0.356 1.00 88.00 75 PRO A N 1
ATOM 601 C CA . PRO A 1 75 ? 8.452 -0.383 0.614 1.00 88.00 75 PRO A CA 1
ATOM 602 C C . PRO A 1 75 ? 7.280 -1.362 0.785 1.00 88.00 75 PRO A C 1
ATOM 604 O O . PRO A 1 75 ? 7.392 -2.512 0.358 1.00 88.00 75 PRO A O 1
ATOM 607 N N . LEU A 1 76 ? 6.135 -0.932 1.330 1.00 88.38 76 LEU A N 1
ATOM 608 C CA . LEU A 1 76 ? 4.930 -1.773 1.406 1.00 88.38 76 LEU A CA 1
ATOM 609 C C . LEU A 1 76 ? 4.361 -2.094 0.018 1.00 88.38 76 LEU A C 1
ATOM 611 O O . LEU A 1 76 ? 4.012 -3.243 -0.254 1.00 88.38 76 LEU A O 1
ATOM 615 N N . LEU A 1 77 ? 4.326 -1.112 -0.886 1.00 89.19 77 LEU A N 1
ATOM 616 C CA . LEU A 1 77 ? 3.923 -1.320 -2.279 1.00 89.19 77 LEU A CA 1
ATOM 617 C C . LEU A 1 77 ? 4.886 -2.257 -3.009 1.00 89.19 77 LEU A C 1
ATOM 619 O O . LEU A 1 77 ? 4.456 -3.127 -3.763 1.00 89.19 77 LEU A O 1
ATOM 623 N N . CYS A 1 78 ? 6.185 -2.115 -2.749 1.00 88.94 78 CYS A N 1
ATOM 624 C CA . CYS A 1 78 ? 7.210 -3.014 -3.265 1.00 88.94 78 CYS A CA 1
ATOM 625 C C . CYS A 1 78 ? 7.025 -4.453 -2.764 1.00 88.94 78 CYS A C 1
ATOM 627 O O . CYS A 1 78 ? 7.162 -5.401 -3.538 1.00 88.94 78 CYS A O 1
ATOM 629 N N . HIS A 1 79 ? 6.671 -4.625 -1.489 1.00 89.19 79 HIS A N 1
ATOM 630 C CA . HIS A 1 79 ? 6.378 -5.933 -0.909 1.00 89.19 79 HIS A CA 1
ATOM 631 C C . HIS A 1 79 ? 5.134 -6.574 -1.538 1.00 89.19 79 HIS A C 1
ATOM 633 O O . HIS A 1 79 ? 5.194 -7.725 -1.970 1.00 89.19 79 HIS A O 1
ATOM 639 N N . ALA A 1 80 ? 4.039 -5.818 -1.658 1.00 89.62 80 ALA A N 1
ATOM 640 C CA . ALA A 1 80 ? 2.810 -6.279 -2.302 1.00 89.62 80 ALA A CA 1
ATOM 641 C C . ALA A 1 80 ? 3.063 -6.691 -3.762 1.00 89.62 80 ALA A C 1
ATOM 643 O O . ALA A 1 80 ? 2.672 -7.777 -4.192 1.00 89.62 80 ALA A O 1
ATOM 644 N N . ALA A 1 81 ? 3.833 -5.879 -4.492 1.00 91.25 81 ALA A N 1
ATOM 645 C CA . ALA A 1 81 ? 4.250 -6.180 -5.854 1.00 91.25 81 ALA A CA 1
ATOM 646 C C . ALA A 1 81 ? 5.126 -7.433 -5.952 1.00 91.25 81 ALA A C 1
ATOM 648 O O . ALA A 1 81 ? 4.975 -8.188 -6.904 1.00 91.25 81 ALA A O 1
ATOM 649 N N . SER A 1 82 ? 6.004 -7.685 -4.976 1.00 91.38 82 SER A N 1
ATOM 650 C CA . SER A 1 82 ? 6.822 -8.903 -4.930 1.00 91.38 82 SER A CA 1
ATOM 651 C C . SER A 1 82 ? 5.995 -10.163 -4.664 1.00 91.38 82 SER A C 1
ATOM 653 O O . SER A 1 82 ? 6.348 -11.240 -5.145 1.00 91.38 82 SER A O 1
ATOM 655 N N . LYS A 1 83 ? 4.905 -10.037 -3.901 1.00 89.94 83 LYS A N 1
ATOM 656 C CA . LYS A 1 83 ? 3.985 -11.137 -3.584 1.00 89.94 83 LYS A CA 1
ATOM 657 C C . LYS A 1 83 ? 2.922 -11.378 -4.654 1.00 89.94 83 LYS A C 1
ATOM 659 O O . LYS A 1 83 ? 2.308 -12.439 -4.640 1.00 89.94 83 LYS A O 1
ATOM 664 N N . GLY A 1 84 ? 2.720 -10.430 -5.568 1.00 90.88 84 GLY A N 1
ATOM 665 C CA . GLY A 1 84 ? 1.641 -10.499 -6.553 1.00 90.88 84 GLY A CA 1
ATOM 666 C C . GLY A 1 84 ? 0.264 -10.157 -5.969 1.00 90.88 84 GLY A C 1
ATOM 667 O O . GLY A 1 84 ? -0.752 -10.484 -6.578 1.00 90.88 84 GLY A O 1
ATOM 668 N N . ASP A 1 85 ? 0.226 -9.524 -4.794 1.00 88.81 85 ASP A N 1
ATOM 669 C CA . ASP A 1 85 ? -0.993 -9.292 -4.020 1.00 88.81 85 ASP A CA 1
ATOM 670 C C . ASP A 1 85 ? -1.663 -7.971 -4.428 1.00 88.81 85 ASP A C 1
ATOM 672 O O . ASP A 1 85 ? -1.255 -6.882 -4.018 1.00 88.81 85 ASP A O 1
ATOM 676 N N . VAL A 1 86 ? -2.684 -8.074 -5.281 1.00 89.88 86 VAL A N 1
ATOM 677 C CA . VAL A 1 86 ? -3.447 -6.919 -5.776 1.00 89.88 86 VAL A CA 1
ATOM 678 C C . VAL A 1 86 ? -4.363 -6.348 -4.691 1.00 89.88 86 VAL A C 1
ATOM 680 O O . VAL A 1 86 ? -4.511 -5.129 -4.621 1.00 89.88 86 VAL A O 1
ATOM 683 N N . GLU A 1 87 ? -4.929 -7.190 -3.825 1.00 88.00 87 GLU A N 1
ATOM 684 C CA . GLU A 1 87 ? -5.830 -6.753 -2.750 1.00 88.00 87 GLU A CA 1
ATOM 685 C C . GLU A 1 87 ? -5.080 -5.867 -1.752 1.00 88.00 87 GLU A C 1
ATOM 687 O O . GLU A 1 87 ? -5.539 -4.778 -1.403 1.00 88.00 87 GLU A O 1
ATOM 692 N N . LEU A 1 88 ? -3.860 -6.260 -1.371 1.00 85.50 88 LEU A N 1
ATOM 693 C CA . LEU A 1 88 ? -3.009 -5.435 -0.516 1.00 85.50 88 LEU A CA 1
ATOM 694 C C . LEU A 1 88 ? -2.683 -4.077 -1.162 1.00 85.50 88 LEU A C 1
ATOM 696 O O . LEU A 1 88 ? -2.623 -3.060 -0.470 1.00 85.50 88 LEU A O 1
ATOM 700 N N . MET A 1 89 ? -2.501 -4.026 -2.484 1.00 87.38 89 MET A N 1
ATOM 701 C CA . MET A 1 89 ? -2.270 -2.767 -3.203 1.00 87.38 89 MET A CA 1
ATOM 702 C C . MET A 1 89 ? -3.515 -1.886 -3.292 1.00 87.38 89 MET A C 1
ATOM 704 O O . MET A 1 89 ? -3.386 -0.660 -3.284 1.00 87.38 89 MET A O 1
ATOM 708 N N . GLU A 1 90 ? -4.705 -2.478 -3.392 1.00 87.88 90 GLU A N 1
ATOM 709 C CA . GLU A 1 90 ? -5.973 -1.750 -3.298 1.00 87.88 90 GLU A CA 1
ATOM 710 C C . GLU A 1 90 ? -6.132 -1.134 -1.910 1.00 87.88 90 GLU A C 1
ATOM 712 O O . GLU A 1 90 ? -6.345 0.076 -1.813 1.00 87.88 90 GLU A O 1
ATOM 717 N N . ASN A 1 91 ? -5.884 -1.916 -0.858 1.00 85.31 91 ASN A N 1
ATOM 718 C CA . ASN A 1 91 ? -5.937 -1.446 0.525 1.00 85.31 91 ASN A CA 1
ATOM 719 C C . ASN A 1 91 ? -4.950 -0.294 0.770 1.00 85.31 91 ASN A C 1
ATOM 721 O O . ASN A 1 91 ? -5.323 0.745 1.312 1.00 85.31 91 ASN A O 1
ATOM 725 N N . LEU A 1 92 ? -3.700 -0.426 0.310 1.00 84.69 92 LEU A N 1
ATOM 726 C CA . LEU A 1 92 ? -2.695 0.637 0.420 1.00 84.69 92 LEU A CA 1
ATOM 727 C C . LEU A 1 92 ? -3.136 1.918 -0.303 1.00 84.69 92 LEU A C 1
ATOM 729 O O . LEU A 1 92 ? -2.975 3.015 0.237 1.00 84.69 92 LEU A O 1
ATOM 733 N N . ARG A 1 93 ? -3.715 1.800 -1.504 1.00 85.56 93 ARG A N 1
A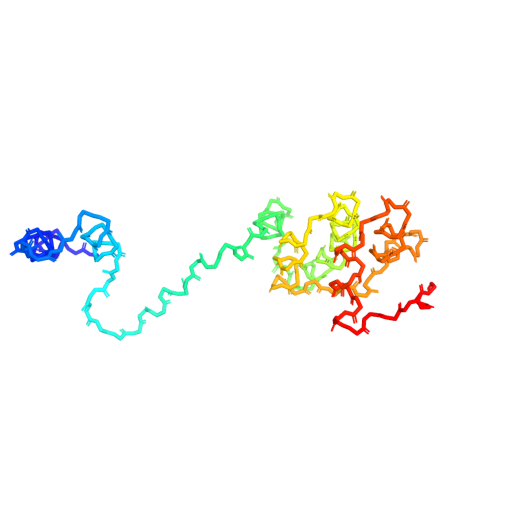TOM 734 C CA . ARG A 1 93 ? -4.246 2.947 -2.257 1.00 85.56 93 ARG A CA 1
ATOM 735 C C . ARG A 1 93 ? -5.391 3.623 -1.501 1.00 85.56 93 ARG A C 1
ATOM 737 O O . ARG A 1 93 ? -5.412 4.849 -1.426 1.00 85.56 93 ARG A O 1
ATOM 744 N N . GLU A 1 94 ? -6.313 2.853 -0.925 1.00 83.88 94 GLU A N 1
ATOM 745 C CA . GLU A 1 94 ? -7.401 3.387 -0.094 1.00 83.88 94 GLU A CA 1
ATOM 746 C C . GLU A 1 94 ? -6.884 4.099 1.161 1.00 83.88 94 GLU A C 1
ATOM 748 O O . GLU A 1 94 ? -7.427 5.132 1.552 1.00 83.88 94 GLU A O 1
ATOM 753 N N . SER A 1 95 ? -5.778 3.625 1.740 1.00 78.25 95 SER A N 1
ATOM 754 C CA . SER A 1 95 ? -5.073 4.308 2.833 1.00 78.25 95 SER A CA 1
ATOM 755 C C . SER A 1 95 ? -4.324 5.584 2.399 1.00 78.25 95 SER A C 1
ATOM 757 O O . SER A 1 95 ? -3.698 6.242 3.235 1.00 78.25 95 SER A O 1
ATOM 759 N N . GLY A 1 96 ? -4.379 5.960 1.117 1.00 81.06 96 GLY A N 1
ATOM 760 C CA . GLY A 1 96 ? -3.741 7.159 0.568 1.00 81.06 96 GLY A CA 1
ATOM 761 C C . GLY A 1 96 ? -2.315 6.945 0.057 1.00 81.06 96 GLY A C 1
ATOM 762 O O . GLY A 1 96 ? -1.578 7.920 -0.106 1.00 81.06 96 GLY A O 1
ATOM 763 N N . ALA A 1 97 ? -1.898 5.699 -0.188 1.00 84.31 97 ALA A N 1
ATOM 764 C CA . ALA A 1 97 ? -0.602 5.422 -0.792 1.00 84.31 97 ALA A CA 1
ATOM 765 C C . ALA A 1 97 ? -0.548 5.888 -2.252 1.00 84.31 97 ALA A C 1
ATOM 767 O O . ALA A 1 97 ? -1.452 5.647 -3.055 1.00 84.31 97 ALA A O 1
ATOM 768 N N . ILE A 1 98 ? 0.573 6.509 -2.613 1.00 86.06 98 ILE A N 1
ATOM 769 C CA . ILE A 1 98 ? 0.860 6.921 -3.984 1.00 86.06 98 ILE A CA 1
ATOM 770 C C . ILE A 1 98 ? 1.510 5.737 -4.700 1.00 86.06 98 ILE A C 1
ATOM 772 O O . ILE A 1 98 ? 2.663 5.407 -4.437 1.00 86.06 98 ILE A O 1
ATOM 776 N N . LEU A 1 99 ? 0.786 5.106 -5.627 1.00 84.81 99 LEU A N 1
ATOM 777 C CA . LEU A 1 99 ? 1.276 3.922 -6.348 1.00 84.81 99 LEU A CA 1
ATOM 778 C C . LEU A 1 99 ? 2.503 4.202 -7.236 1.00 84.81 99 LEU A C 1
ATOM 780 O O . LEU A 1 99 ? 3.248 3.283 -7.564 1.00 84.81 99 LEU A O 1
ATOM 784 N N . SER A 1 100 ? 2.721 5.462 -7.622 1.00 84.62 100 SER A N 1
ATOM 785 C CA . SER A 1 100 ? 3.901 5.891 -8.381 1.00 84.62 100 SER A CA 1
ATOM 786 C C . SER A 1 100 ? 5.135 6.131 -7.508 1.00 84.62 100 SER A C 1
ATOM 788 O O . SER A 1 100 ? 6.160 6.568 -8.027 1.00 84.62 100 SER A O 1
ATOM 790 N N . ALA A 1 101 ? 5.042 5.926 -6.191 1.00 84.50 101 ALA A N 1
ATOM 791 C CA . ALA A 1 101 ? 6.165 6.151 -5.300 1.00 84.50 101 ALA A CA 1
ATOM 792 C C . ALA A 1 101 ? 7.275 5.118 -5.538 1.00 84.50 101 ALA A C 1
ATOM 794 O O . ALA A 1 101 ? 7.024 3.926 -5.723 1.00 84.50 101 ALA A O 1
ATOM 795 N N . SER A 1 102 ? 8.512 5.600 -5.520 1.00 85.56 102 SER A N 1
ATOM 796 C CA . SER A 1 102 ? 9.713 4.786 -5.641 1.00 85.56 102 SER A CA 1
ATOM 797 C C . SER A 1 102 ? 10.310 4.500 -4.269 1.00 85.56 102 SER A C 1
ATOM 799 O O . SER A 1 102 ? 10.323 5.368 -3.394 1.00 85.56 102 SER A O 1
ATOM 801 N N . ASP A 1 103 ? 10.845 3.297 -4.104 1.00 83.38 103 ASP A N 1
ATOM 802 C CA . ASP A 1 103 ? 11.632 2.927 -2.932 1.00 83.38 103 ASP A CA 1
ATOM 803 C C . ASP A 1 103 ? 12.994 3.655 -2.904 1.00 83.38 103 ASP A C 1
ATOM 805 O O . ASP A 1 103 ? 13.366 4.329 -3.868 1.00 83.38 103 ASP A O 1
ATOM 809 N N . TYR A 1 104 ? 13.780 3.483 -1.836 1.00 81.25 104 TYR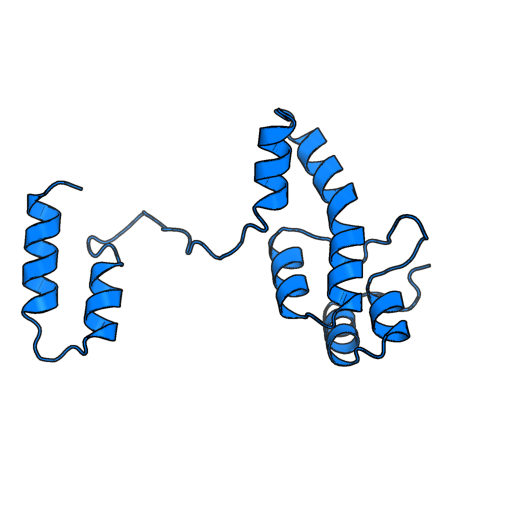 A N 1
ATOM 810 C CA . TYR A 1 104 ? 15.104 4.116 -1.657 1.00 81.25 104 TYR A CA 1
ATOM 811 C C . TYR A 1 104 ? 16.098 3.844 -2.804 1.00 81.25 104 TYR A C 1
ATOM 813 O O . TYR A 1 104 ? 17.036 4.607 -3.009 1.00 81.25 104 TYR A O 1
ATOM 821 N N . ASN A 1 105 ? 15.873 2.780 -3.579 1.00 82.19 105 ASN A N 1
ATOM 822 C CA . ASN A 1 105 ? 16.661 2.419 -4.759 1.00 82.19 105 ASN A CA 1
ATOM 823 C C . ASN A 1 105 ? 16.126 3.010 -6.084 1.00 82.19 105 ASN A C 1
ATOM 825 O O . ASN A 1 105 ? 16.520 2.532 -7.146 1.00 82.19 105 ASN A O 1
ATOM 829 N N . GLY A 1 106 ? 15.159 3.934 -6.054 1.00 84.31 106 GLY A N 1
ATOM 830 C CA . GLY A 1 106 ? 14.473 4.442 -7.257 1.00 84.31 106 GLY A CA 1
ATOM 831 C C . GLY A 1 106 ? 13.499 3.436 -7.891 1.00 84.31 106 GLY A C 1
ATOM 832 O O . GLY A 1 106 ? 12.922 3.662 -8.950 1.00 84.31 106 GLY A O 1
ATOM 833 N N . A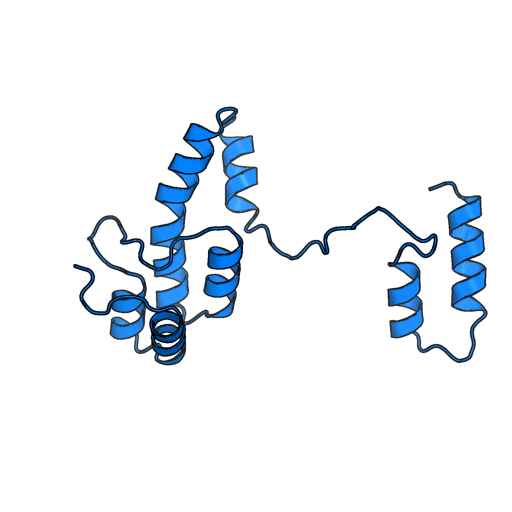RG A 1 107 ? 13.266 2.288 -7.245 1.00 86.31 107 ARG A N 1
ATOM 834 C CA . ARG A 1 107 ? 12.418 1.225 -7.797 1.00 86.31 107 ARG A CA 1
ATOM 835 C C . ARG A 1 107 ? 10.953 1.491 -7.466 1.00 86.31 107 ARG A C 1
ATOM 837 O O . ARG A 1 107 ? 10.564 1.435 -6.307 1.00 86.31 107 ARG A O 1
ATOM 844 N N . SER A 1 108 ? 10.136 1.739 -8.484 1.00 89.25 108 SER A N 1
ATOM 845 C CA . SER A 1 108 ? 8.670 1.626 -8.397 1.00 89.25 108 SER A CA 1
ATOM 846 C C . SER A 1 108 ? 8.201 0.175 -8.187 1.00 89.25 108 SER A C 1
ATOM 848 O O . SER A 1 108 ? 8.859 -0.771 -8.634 1.00 89.25 108 SER A O 1
ATOM 850 N N . ALA A 1 109 ? 7.015 0.007 -7.593 1.00 89.44 109 ALA A N 1
ATOM 851 C CA . ALA A 1 109 ? 6.302 -1.269 -7.483 1.00 89.44 109 ALA A CA 1
ATOM 852 C C . ALA A 1 109 ? 6.169 -1.997 -8.836 1.00 89.44 109 ALA A C 1
ATOM 854 O O . ALA A 1 109 ? 6.237 -3.224 -8.891 1.00 89.44 109 ALA A O 1
ATOM 855 N N . LEU A 1 110 ? 6.069 -1.247 -9.942 1.00 90.56 110 LEU A N 1
ATOM 856 C CA . LEU A 1 110 ? 6.010 -1.811 -11.293 1.00 90.56 110 LEU A CA 1
ATOM 857 C C . LEU A 1 110 ? 7.291 -2.568 -11.674 1.00 90.56 110 LEU A C 1
ATOM 859 O O . LEU A 1 110 ? 7.203 -3.641 -12.265 1.00 90.56 110 LEU A O 1
ATOM 863 N N . HIS A 1 111 ? 8.470 -2.058 -11.301 1.00 89.31 111 HIS A N 1
ATOM 864 C CA . HIS A 1 111 ? 9.739 -2.739 -11.577 1.00 89.31 111 HIS A CA 1
ATOM 865 C C . HIS A 1 111 ? 9.822 -4.084 -10.860 1.00 89.31 111 HIS A C 1
ATOM 867 O O . HIS A 1 111 ? 10.311 -5.058 -11.427 1.00 89.31 111 HIS A O 1
ATOM 873 N N . ILE A 1 112 ? 9.339 -4.140 -9.617 1.00 90.69 112 ILE A N 1
ATOM 874 C CA . ILE A 1 112 ? 9.347 -5.372 -8.829 1.00 90.69 112 ILE A CA 1
ATOM 875 C C . ILE A 1 112 ? 8.339 -6.362 -9.400 1.00 90.69 112 ILE A C 1
ATOM 877 O O . ILE A 1 112 ? 8.708 -7.501 -9.661 1.00 90.69 112 ILE A O 1
ATOM 881 N N . ALA A 1 113 ? 7.111 -5.925 -9.683 1.00 92.12 113 ALA A N 1
ATOM 882 C CA . ALA A 1 113 ? 6.101 -6.786 -10.290 1.00 92.12 113 ALA A CA 1
ATOM 883 C C . ALA A 1 113 ? 6.569 -7.367 -11.636 1.00 92.12 113 ALA A C 1
ATOM 885 O O . ALA A 1 113 ? 6.358 -8.547 -11.903 1.00 92.12 113 ALA A O 1
ATOM 886 N N . ALA A 1 114 ? 7.248 -6.561 -12.462 1.00 91.00 114 ALA A N 1
ATOM 887 C CA . ALA A 1 114 ? 7.821 -7.012 -13.728 1.00 91.00 114 ALA A CA 1
ATOM 888 C C . ALA A 1 114 ? 8.976 -8.007 -13.531 1.00 91.00 114 ALA A C 1
ATOM 890 O O . ALA A 1 114 ? 9.036 -9.006 -14.244 1.00 91.00 114 ALA A O 1
ATOM 891 N N . ARG A 1 115 ? 9.862 -7.768 -12.553 1.00 91.38 115 ARG A N 1
ATOM 892 C CA . ARG A 1 115 ? 10.976 -8.673 -12.224 1.00 91.38 115 ARG A CA 1
ATOM 893 C C . ARG A 1 115 ? 10.487 -10.038 -11.745 1.00 91.38 115 ARG A C 1
ATOM 895 O O . ARG A 1 115 ? 11.045 -11.049 -12.150 1.00 91.38 115 ARG A O 1
ATOM 902 N N . GLU A 1 116 ? 9.470 -10.055 -10.889 1.00 92.12 116 GLU A N 1
ATOM 903 C CA . GLU A 1 116 ? 8.903 -11.290 -10.330 1.00 92.12 116 GLU A CA 1
ATOM 904 C C . GLU A 1 116 ? 7.904 -11.978 -11.283 1.00 92.12 116 GLU A C 1
ATOM 906 O O . GLU A 1 116 ? 7.464 -13.092 -11.017 1.00 92.12 116 GLU A O 1
ATOM 911 N N . GLY A 1 117 ? 7.530 -11.338 -12.398 1.00 92.44 117 GLY A N 1
ATOM 912 C CA . GLY A 1 117 ? 6.609 -11.907 -13.390 1.00 92.44 117 GLY A CA 1
ATOM 913 C C . GLY A 1 117 ? 5.122 -11.816 -13.023 1.00 92.44 117 GLY A C 1
ATOM 914 O O . GLY A 1 117 ? 4.285 -12.471 -13.648 1.00 92.44 117 GLY A O 1
ATOM 915 N N . HIS A 1 118 ? 4.755 -10.979 -12.050 1.00 94.69 118 HIS A N 1
ATOM 916 C CA . HIS A 1 118 ? 3.375 -10.814 -11.578 1.00 94.69 118 HIS A CA 1
ATOM 917 C C . HIS A 1 118 ? 2.545 -9.944 -12.526 1.00 94.69 118 HIS A C 1
ATOM 919 O O . HIS A 1 118 ? 2.255 -8.773 -12.269 1.00 94.69 118 HIS A O 1
ATOM 925 N N . THR A 1 119 ? 2.123 -10.537 -13.642 1.00 92.00 119 THR A N 1
ATOM 926 C CA . THR A 1 119 ? 1.355 -9.863 -14.707 1.00 92.00 119 THR A CA 1
ATOM 927 C C . THR A 1 119 ? 0.037 -9.245 -14.227 1.00 92.00 119 THR A C 1
ATOM 929 O O . THR A 1 119 ? -0.368 -8.198 -14.738 1.00 92.00 119 THR A O 1
ATOM 932 N N . ASN A 1 120 ? -0.610 -9.838 -13.220 1.00 93.00 120 ASN A N 1
ATOM 933 C CA . ASN A 1 120 ? -1.837 -9.311 -12.614 1.00 93.00 120 ASN A CA 1
ATOM 934 C C . ASN A 1 120 ? -1.596 -7.947 -11.952 1.00 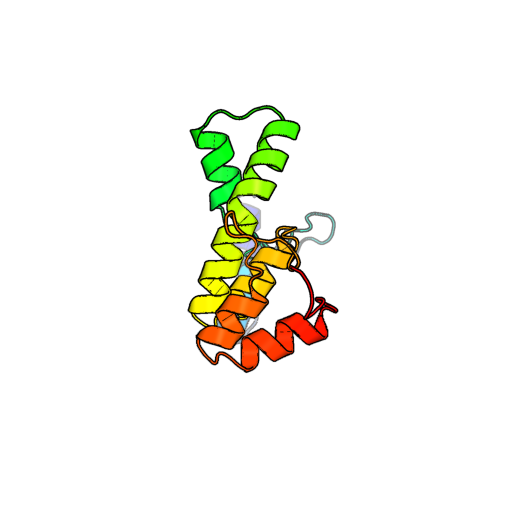93.00 120 ASN A C 1
ATOM 936 O O . ASN A 1 120 ? -2.327 -6.991 -12.217 1.00 93.00 120 ASN A O 1
ATOM 940 N N . VAL A 1 121 ? -0.521 -7.837 -11.167 1.00 92.75 121 VAL A N 1
ATOM 941 C CA . VAL A 1 121 ? -0.113 -6.583 -10.522 1.00 92.75 121 VAL A CA 1
ATOM 942 C C . VAL A 1 121 ? 0.320 -5.549 -11.557 1.00 92.75 121 VAL A C 1
ATOM 944 O O . VAL A 1 121 ? -0.080 -4.391 -11.465 1.00 92.75 121 VAL A O 1
ATOM 947 N N . VAL A 1 122 ? 1.074 -5.953 -12.584 1.00 91.50 122 VAL A N 1
ATOM 948 C CA . VAL A 1 122 ? 1.474 -5.055 -13.682 1.00 91.50 122 VAL A CA 1
ATOM 949 C C . VAL A 1 122 ? 0.245 -4.465 -14.375 1.00 91.50 122 VAL A C 1
ATOM 951 O O . VAL A 1 122 ? 0.150 -3.250 -14.537 1.00 91.50 122 VAL A O 1
ATOM 954 N N . ARG A 1 123 ? -0.739 -5.297 -14.734 1.00 91.94 123 ARG A N 1
ATOM 955 C CA . ARG A 1 123 ? -1.985 -4.837 -15.365 1.00 91.94 123 ARG A CA 1
ATOM 956 C C . ARG A 1 123 ? -2.753 -3.877 -14.463 1.00 91.94 123 ARG A C 1
ATOM 958 O O . ARG A 1 123 ? -3.258 -2.863 -14.942 1.00 91.94 123 ARG A O 1
ATOM 965 N N . TYR A 1 124 ? -2.834 -4.190 -13.175 1.00 91.94 124 TYR A N 1
ATOM 966 C CA . TYR A 1 124 ? -3.480 -3.336 -12.190 1.00 91.94 124 TYR A CA 1
ATOM 967 C C . TYR A 1 124 ? -2.781 -1.972 -12.076 1.00 91.94 124 TYR A C 1
ATOM 969 O O . TYR A 1 124 ? -3.443 -0.941 -12.176 1.00 91.94 124 TYR A O 1
ATOM 977 N N . LEU A 1 125 ? -1.454 -1.946 -11.945 1.00 90.06 125 LEU A N 1
ATOM 978 C CA . LEU A 1 125 ? -0.651 -0.721 -11.873 1.00 90.06 125 LEU A CA 1
ATOM 979 C C . LEU A 1 125 ? -0.812 0.144 -13.138 1.00 90.06 125 LEU A C 1
ATOM 981 O O . LEU A 1 125 ? -1.042 1.349 -13.042 1.00 90.06 125 LEU A O 1
ATOM 985 N N . LEU A 1 126 ? -0.772 -0.471 -14.324 1.00 89.19 126 LEU A N 1
ATOM 986 C CA . LEU A 1 126 ? -0.968 0.222 -15.604 1.00 89.19 126 LEU A CA 1
ATOM 987 C C . LEU A 1 126 ? -2.383 0.793 -15.753 1.00 89.19 126 LEU A C 1
ATOM 989 O O . LEU A 1 126 ? -2.544 1.911 -16.238 1.00 89.19 126 LEU A O 1
ATOM 993 N N . LYS A 1 127 ? -3.412 0.067 -15.293 1.00 90.38 127 LYS A N 1
ATOM 994 C CA . LYS A 1 127 ? -4.804 0.551 -15.285 1.00 90.38 127 LYS A CA 1
ATOM 995 C C . LYS A 1 127 ? -4.965 1.830 -14.456 1.00 90.38 127 LYS A C 1
ATOM 997 O O . LYS A 1 127 ? -5.834 2.641 -14.755 1.00 90.38 127 LYS A O 1
ATOM 1002 N N . HIS A 1 128 ? -4.112 2.024 -13.453 1.00 87.00 128 HIS A N 1
ATOM 1003 C CA . HIS A 1 128 ? -4.080 3.221 -12.613 1.00 87.00 128 HIS A CA 1
ATOM 1004 C C . HIS A 1 128 ? -3.171 4.334 -13.158 1.00 87.00 128 HIS A C 1
ATOM 1006 O O . HIS A 1 128 ? -2.874 5.283 -12.439 1.00 87.00 128 HIS A O 1
ATOM 1012 N N . GLY A 1 129 ? -2.740 4.243 -14.422 1.00 81.75 129 GLY A N 1
ATOM 1013 C CA . GLY A 1 129 ? -2.012 5.315 -15.105 1.00 81.75 129 GLY A CA 1
ATOM 1014 C C . GLY A 1 129 ? -0.561 5.479 -14.653 1.00 81.75 129 GLY A C 1
ATOM 1015 O O . GLY A 1 129 ? 0.020 6.550 -14.820 1.00 81.75 129 GLY A O 1
ATOM 1016 N N . ILE A 1 130 ? 0.034 4.443 -14.060 1.00 85.31 130 ILE A N 1
ATOM 1017 C CA . ILE A 1 130 ? 1.419 4.505 -13.591 1.00 85.31 130 ILE A CA 1
ATOM 1018 C C . ILE A 1 130 ? 2.360 4.474 -14.785 1.00 85.31 130 ILE A C 1
ATOM 1020 O O . ILE A 1 130 ? 2.258 3.617 -15.665 1.00 85.31 130 ILE A O 1
ATOM 1024 N N . ASN A 1 131 ? 3.291 5.424 -14.800 1.00 79.19 131 ASN A N 1
ATOM 1025 C CA . ASN A 1 131 ? 4.246 5.559 -15.882 1.00 79.19 131 ASN A CA 1
ATOM 1026 C C . ASN A 1 131 ? 5.268 4.417 -15.835 1.00 79.19 131 ASN A C 1
ATOM 1028 O O . ASN A 1 131 ? 5.929 4.203 -14.822 1.00 79.19 131 ASN A O 1
ATOM 1032 N N . VAL A 1 132 ? 5.428 3.717 -16.955 1.00 74.06 132 VAL A N 1
ATOM 1033 C CA . VAL A 1 132 ? 6.401 2.624 -17.108 1.00 74.06 132 VAL A CA 1
ATOM 1034 C C . VAL A 1 132 ? 7.840 3.138 -17.069 1.00 74.06 132 VAL A C 1
ATOM 1036 O O . VAL A 1 132 ? 8.757 2.408 -16.711 1.00 74.06 132 VAL A O 1
ATOM 1039 N N . HIS A 1 133 ? 8.040 4.410 -17.414 1.00 70.62 133 HIS A N 1
ATOM 1040 C CA . HIS A 1 133 ? 9.351 5.047 -17.475 1.00 70.62 133 HIS A CA 1
ATOM 1041 C C . HIS A 1 133 ? 9.709 5.834 -16.213 1.00 70.62 133 HIS A C 1
ATOM 1043 O O . HIS A 1 133 ? 10.641 6.634 -16.261 1.00 70.62 133 HIS A O 1
ATOM 1049 N N . SER A 1 134 ? 8.985 5.657 -15.101 1.00 64.94 134 SER A N 1
ATOM 1050 C CA . SER A 1 134 ? 9.397 6.239 -13.820 1.00 64.94 134 SER A CA 1
ATOM 1051 C C . SER A 1 134 ? 10.774 5.680 -13.448 1.00 64.94 134 SER A C 1
ATOM 1053 O O . SER A 1 134 ? 10.872 4.484 -13.182 1.00 64.94 134 SER A O 1
ATOM 1055 N N . ARG A 1 135 ? 11.813 6.517 -13.502 1.00 53.81 135 ARG A N 1
ATOM 1056 C CA . ARG A 1 135 ? 13.208 6.190 -13.173 1.00 53.81 135 ARG A CA 1
ATOM 1057 C C . ARG A 1 135 ? 13.565 6.701 -11.788 1.00 53.81 135 ARG A C 1
ATOM 1059 O O . ARG A 1 135 ? 13.043 7.781 -11.434 1.00 53.81 135 ARG A O 1
#

Organism: Toxocara canis (NCBI:txid6265)

Foldseek 3Di:
DDPVVLVVQLCVLVPDPVDDPVRSVVSSVDDPPDDDPPPVPVPVLDPVVLVVVCVVVVPPDPVVSVVVLLQPQQVQLLVCLLVLNVVSVVSSVSNVRDQLRHHPVQDGSLNNNVVNVSVNVNVVSVVVVHDPPRD

Secondary structure (DSSP, 8-state):
--HHHHHHHHHHHHT-TTS-HHHHHHHHHS--S-SS-------S---THHHHHHHHTT---HHHHHHHHHHHHHHHHHHHHHHT-HHHHHHHHHTT--TT-B-TTS-BHHHHHHHHT-HHHHHHHHHTT--TT--

pLDDT: mean 78.03, std 14.78, range [35.59, 94.69]

Sequence (135 aa):
MTAEAALTKLAYVLGKDEWDLPTKRKMMQRNIRGEMTIARSETLQELEIIPQLAKYLRITSSQEVQLLRKALFPPLLCHAASKGDVELMENLRESGAILSASDYNGRSALHIAAREGHTNVVRYLLKHGINVHSR

InterPro domains:
  IPR002110 Ankyrin repeat [PF12796] (75-134)
  IPR002110 Ankyrin repeat [PS50088] (105-135)
  IPR002110 Ankyrin repeat [SM00248] (72-101)
  IPR002110 Ankyrin repeat [SM00248] (105-134)
  IPR006034 Asparaginase/glutaminase-like [PS51732] (1-31)
  IPR006034 Asparaginase/glutaminase-like [PTHR11707] (1-135)
  IPR027473 L-asparaginase, C-terminal [G3DSA:3.40.50.40] (1-39)
  IPR036770 Ankyrin repeat-containing domain superfamily [G3DSA:1.25.40.20] (74-135)
  IPR036770 Ankyrin repeat-containing domain superfamily [SSF48403] (76-133)